Protein AF-A0A3R9QHA4-F1 (afdb_monomer_lite)

Radius of gyration: 13.07 Å; chains: 1; bounding box: 28×26×36 Å

pLDDT: mean 87.09, std 11.65, range [50.22, 97.25]

Foldseek 3Di:
DPDPPDDCDFVNLVCLVPDDDPDDPPCPSVVVSVVSCVQPVQFWDWDADPVGDIGIDGPDPDDDDGDD

Sequence (68 aa):
LFRNDLEINSLLLNIIWDSIILYDPSGRLRELFERVKNAVRDKLERYRTRDGKYGWKPRTKEFKAIEV

Organism: NCBI:txid2478471

Secondary structure (DSSP, 8-state):
---TT----HHHHHHHHH---S--TTSHHHHHHHHHHHHHHTTEEEEE-TTS-EEEEESSS-------

Structure (mmCIF, N/CA/C/O backbone):
data_AF-A0A3R9QHA4-F1
#
_entry.id   AF-A0A3R9QHA4-F1
#
loop_
_atom_site.group_PDB
_atom_site.id
_atom_site.type_symbol
_atom_site.label_atom_id
_atom_site.label_alt_id
_atom_site.label_comp_id
_atom_site.label_asym_id
_atom_site.label_entity_id
_atom_site.label_seq_id
_atom_site.pdbx_PDB_ins_code
_atom_site.Cartn_x
_atom_site.Cartn_y
_atom_site.Cartn_z
_atom_site.occupancy
_atom_site.B_iso_or_equiv
_atom_site.auth_seq_id
_atom_site.auth_comp_id
_atom_site.auth_asym_id
_atom_site.auth_atom_id
_atom_site.pdbx_PDB_model_num
ATOM 1 N N . LEU A 1 1 ? -12.130 -1.300 3.513 1.00 67.81 1 LEU A N 1
ATOM 2 C CA . LEU A 1 1 ? -10.754 -1.118 4.029 1.00 67.81 1 LEU A CA 1
ATOM 3 C C . LEU A 1 1 ? -10.432 -2.034 5.207 1.00 67.81 1 LEU A C 1
ATOM 5 O O . LEU A 1 1 ? -9.337 -2.559 5.233 1.00 67.81 1 LEU A O 1
ATOM 9 N N . PHE A 1 2 ? -11.356 -2.272 6.143 1.00 81.06 2 PHE A N 1
ATOM 10 C CA . PHE A 1 2 ? -11.061 -3.049 7.360 1.00 81.06 2 PHE A CA 1
ATOM 11 C C . PHE A 1 2 ? -11.595 -4.485 7.352 1.00 81.06 2 PHE A C 1
ATOM 13 O O . PHE A 1 2 ? -11.917 -5.024 8.406 1.00 81.06 2 PHE A O 1
ATOM 20 N N . ARG A 1 3 ? -11.764 -5.079 6.168 1.00 84.25 3 ARG A N 1
ATOM 21 C CA . ARG A 1 3 ? -12.109 -6.499 6.081 1.00 84.25 3 ARG A CA 1
ATOM 22 C C . ARG A 1 3 ? -10.815 -7.306 6.103 1.00 84.25 3 ARG A C 1
ATOM 24 O O . ARG A 1 3 ? -9.843 -6.884 5.484 1.00 84.25 3 ARG A O 1
ATOM 31 N N . ASN A 1 4 ? -10.824 -8.448 6.783 1.00 77.38 4 ASN A N 1
ATOM 32 C CA . ASN A 1 4 ? -9.644 -9.308 6.917 1.00 77.38 4 ASN A CA 1
ATOM 33 C C . ASN A 1 4 ? -9.244 -9.993 5.598 1.00 77.38 4 ASN A C 1
ATOM 35 O O . ASN A 1 4 ? -8.128 -10.476 5.480 1.00 77.38 4 ASN A O 1
ATOM 39 N N . ASP A 1 5 ? -10.146 -10.026 4.617 1.00 83.44 5 ASP A N 1
ATOM 40 C CA . ASP A 1 5 ? -9.940 -10.592 3.281 1.00 83.44 5 ASP A CA 1
ATOM 41 C C . ASP A 1 5 ? -9.513 -9.543 2.240 1.00 83.44 5 ASP A C 1
ATOM 43 O O . ASP A 1 5 ? -9.468 -9.827 1.044 1.00 83.44 5 ASP A O 1
ATOM 47 N N . LEU A 1 6 ? -9.261 -8.299 2.660 1.00 82.56 6 LEU A N 1
ATOM 48 C CA . LEU A 1 6 ? -8.920 -7.236 1.728 1.00 82.56 6 LEU A CA 1
ATOM 49 C C . LEU A 1 6 ? -7.476 -7.379 1.246 1.00 82.56 6 LEU A C 1
ATOM 51 O O . LEU A 1 6 ? -6.532 -7.065 1.967 1.00 82.56 6 LEU A O 1
ATOM 55 N N . GLU A 1 7 ? -7.317 -7.754 -0.015 1.00 85.44 7 GLU A N 1
ATOM 56 C CA . GLU A 1 7 ? -6.018 -7.765 -0.676 1.00 85.44 7 GLU A CA 1
ATOM 57 C C . GLU A 1 7 ? -5.581 -6.347 -1.090 1.00 85.44 7 GLU A C 1
ATOM 59 O O . GLU A 1 7 ? -6.339 -5.584 -1.706 1.00 85.44 7 GLU A O 1
ATOM 64 N N . ILE A 1 8 ? -4.330 -5.989 -0.781 1.00 84.50 8 ILE A N 1
ATOM 65 C CA . ILE A 1 8 ? -3.726 -4.728 -1.224 1.00 84.50 8 ILE A CA 1
ATOM 66 C C . ILE A 1 8 ? -3.253 -4.872 -2.673 1.00 84.50 8 ILE A C 1
ATOM 68 O O . ILE A 1 8 ? -2.107 -5.216 -2.952 1.00 84.50 8 ILE A O 1
ATOM 72 N N . ASN A 1 9 ? -4.147 -4.576 -3.614 1.00 88.12 9 ASN A N 1
ATOM 73 C CA . ASN A 1 9 ? -3.807 -4.512 -5.035 1.00 88.12 9 ASN A CA 1
ATOM 74 C C . ASN A 1 9 ? -3.189 -3.154 -5.431 1.00 88.12 9 ASN A C 1
ATOM 76 O O . ASN A 1 9 ? -3.199 -2.181 -4.670 1.00 88.12 9 ASN A O 1
ATOM 80 N N . SER A 1 10 ? -2.676 -3.057 -6.662 1.00 87.19 10 SER A N 1
ATOM 81 C CA . SER A 1 10 ? -2.021 -1.837 -7.160 1.00 87.19 10 SER A CA 1
ATOM 82 C C . SER A 1 10 ? -2.932 -0.604 -7.175 1.00 87.19 10 SER A C 1
ATOM 84 O O . SER A 1 10 ? -2.447 0.509 -6.971 1.00 87.19 10 SER A O 1
ATOM 86 N N . LEU A 1 11 ? -4.240 -0.775 -7.401 1.00 88.88 11 LEU A N 1
ATOM 87 C CA . LEU A 1 11 ? -5.198 0.332 -7.355 1.00 88.88 11 LEU A CA 1
ATOM 88 C C . LEU A 1 11 ? -5.318 0.874 -5.930 1.00 88.88 11 LEU A C 1
ATOM 90 O O . LEU A 1 11 ? -5.203 2.080 -5.721 1.00 88.88 11 LEU A O 1
ATOM 94 N N . LEU A 1 12 ? -5.504 -0.010 -4.953 1.00 89.88 12 LEU A N 1
ATOM 95 C CA . LEU A 1 12 ? -5.632 0.384 -3.559 1.00 89.88 12 LEU A CA 1
ATOM 96 C C . LEU A 1 12 ? -4.342 1.017 -3.033 1.00 89.88 12 LEU A C 1
ATOM 98 O O . LEU A 1 12 ? -4.397 2.012 -2.315 1.00 89.88 12 LEU A O 1
ATOM 102 N N . LEU A 1 13 ? -3.187 0.499 -3.449 1.00 92.88 13 LEU A N 1
ATOM 103 C CA . LEU A 1 13 ? -1.902 1.092 -3.106 1.00 92.88 13 LEU A CA 1
ATOM 104 C C . LEU A 1 13 ? -1.755 2.513 -3.671 1.00 92.88 13 LEU A C 1
ATOM 106 O O . LEU A 1 13 ? -1.313 3.408 -2.955 1.00 92.88 13 LEU A O 1
ATOM 110 N N . ASN A 1 14 ? -2.180 2.749 -4.919 1.00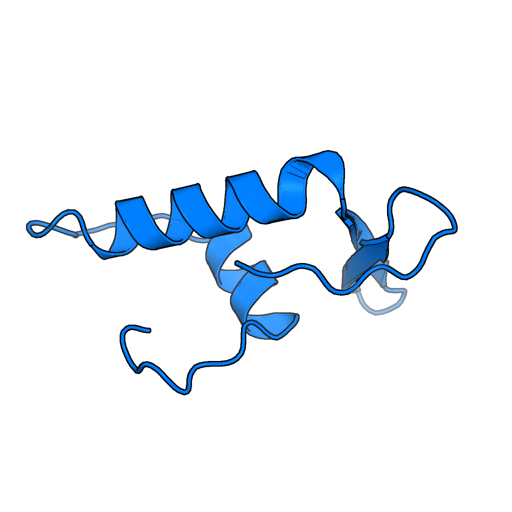 93.00 14 ASN A N 1
ATOM 111 C CA . ASN A 1 14 ? -2.214 4.095 -5.499 1.00 93.00 14 ASN A CA 1
ATOM 112 C C . ASN A 1 14 ? -3.145 5.031 -4.714 1.00 93.00 14 ASN A C 1
ATOM 114 O O . ASN A 1 14 ? -2.750 6.154 -4.409 1.00 93.00 14 ASN A O 1
ATOM 118 N N . ILE A 1 15 ? -4.342 4.559 -4.344 1.00 92.31 15 ILE A N 1
ATOM 119 C CA . ILE A 1 15 ? -5.277 5.325 -3.510 1.00 92.31 15 ILE A CA 1
ATOM 120 C C . ILE A 1 15 ? -4.596 5.705 -2.194 1.0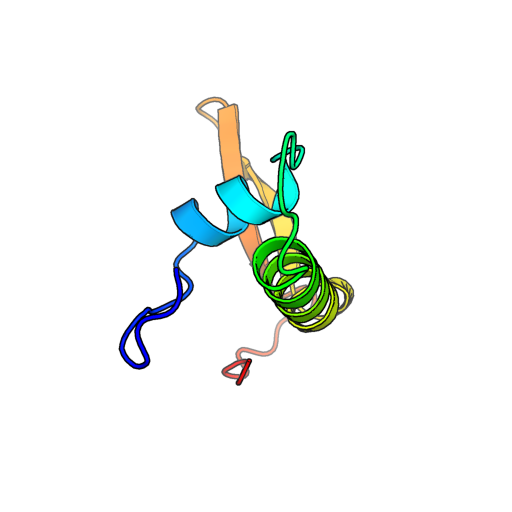0 92.31 15 ILE A C 1
ATOM 122 O O . ILE A 1 15 ? -4.534 6.884 -1.872 1.00 92.31 15 ILE A O 1
ATOM 126 N N . ILE A 1 16 ? -4.037 4.746 -1.455 1.00 93.62 16 ILE A N 1
ATOM 127 C CA . ILE A 1 16 ? -3.385 4.999 -0.159 1.00 93.62 16 ILE A CA 1
ATOM 128 C C . ILE A 1 16 ? -2.207 5.973 -0.296 1.00 93.62 16 ILE A C 1
ATOM 130 O O . ILE A 1 16 ? -1.998 6.821 0.575 1.00 93.62 16 ILE A O 1
ATOM 134 N N . TRP A 1 17 ? -1.427 5.856 -1.373 1.00 92.88 17 TRP A N 1
ATOM 135 C CA . TRP A 1 17 ? -0.249 6.690 -1.581 1.00 92.88 17 TRP A CA 1
ATOM 136 C C . TRP A 1 17 ? -0.603 8.164 -1.801 1.00 92.88 17 TRP A C 1
ATOM 138 O O . TRP A 1 17 ? -0.009 9.021 -1.146 1.00 92.88 17 TRP A O 1
ATOM 148 N N . ASP A 1 18 ? -1.584 8.443 -2.664 1.00 92.56 18 ASP A N 1
ATOM 149 C CA . ASP A 1 18 ? -1.930 9.808 -3.093 1.00 92.56 18 ASP A CA 1
ATOM 150 C C . ASP A 1 18 ? -3.049 10.461 -2.269 1.00 92.56 18 ASP A C 1
ATOM 152 O O . ASP A 1 18 ? -3.242 11.675 -2.332 1.00 92.56 18 ASP A O 1
ATOM 156 N N . SER A 1 19 ? -3.818 9.675 -1.513 1.00 93.56 19 SER A N 1
ATOM 157 C CA . SER A 1 19 ? -4.980 10.192 -0.788 1.00 93.56 19 SER A CA 1
ATOM 158 C C . SER A 1 19 ? -4.595 11.093 0.381 1.00 93.56 19 SER A C 1
ATOM 160 O O . SER A 1 19 ? -3.658 10.823 1.136 1.00 93.56 19 SER A O 1
ATOM 162 N N . ILE A 1 20 ? -5.425 12.113 0.593 1.00 94.88 20 ILE A N 1
ATOM 163 C CA . ILE A 1 20 ? -5.421 12.962 1.783 1.00 94.88 20 ILE A CA 1
ATOM 164 C C . ILE A 1 20 ? -6.625 12.563 2.642 1.00 94.88 20 ILE A C 1
ATOM 166 O O . ILE A 1 20 ? -7.758 12.525 2.162 1.00 94.88 20 ILE A O 1
ATOM 170 N N . ILE A 1 21 ? -6.388 12.255 3.917 1.00 94.62 21 ILE A N 1
ATOM 171 C CA . ILE A 1 21 ? -7.457 11.930 4.868 1.00 94.62 21 ILE A CA 1
ATOM 172 C C . ILE A 1 21 ? -8.076 13.238 5.368 1.00 94.62 21 ILE A C 1
ATOM 174 O O . ILE A 1 21 ? -7.422 13.991 6.084 1.00 94.62 21 ILE A O 1
ATOM 178 N N . LEU A 1 22 ? -9.337 13.489 5.010 1.00 96.94 22 LEU A N 1
ATOM 179 C CA . LEU A 1 22 ? -10.068 14.691 5.432 1.00 96.94 22 LEU A CA 1
ATOM 180 C C . LEU A 1 22 ? -10.683 14.555 6.833 1.00 96.94 22 LEU A C 1
ATOM 182 O O . LEU A 1 22 ? -10.753 15.530 7.575 1.00 96.94 22 LEU A O 1
ATOM 186 N N . TYR A 1 23 ? -11.126 13.350 7.202 1.00 96.75 23 TYR A N 1
ATOM 187 C CA . TYR A 1 23 ? -11.780 13.078 8.481 1.00 96.75 23 TYR A CA 1
ATOM 188 C C . TYR A 1 23 ? -11.563 11.618 8.898 1.00 96.75 23 TYR A C 1
ATOM 190 O O . TYR A 1 23 ? -11.953 10.701 8.178 1.00 96.75 23 TYR A O 1
ATOM 198 N N . ASP A 1 24 ? -10.927 11.404 10.051 1.00 96.25 24 ASP A N 1
ATOM 199 C CA . ASP A 1 24 ? -10.709 10.080 10.654 1.00 96.25 24 ASP A CA 1
ATOM 200 C C . ASP A 1 24 ? -10.618 10.201 12.186 1.00 96.25 24 ASP A C 1
ATOM 202 O O . ASP A 1 24 ? -9.525 10.168 12.753 1.00 96.25 24 ASP A O 1
ATOM 206 N N . PRO A 1 25 ? -11.754 10.3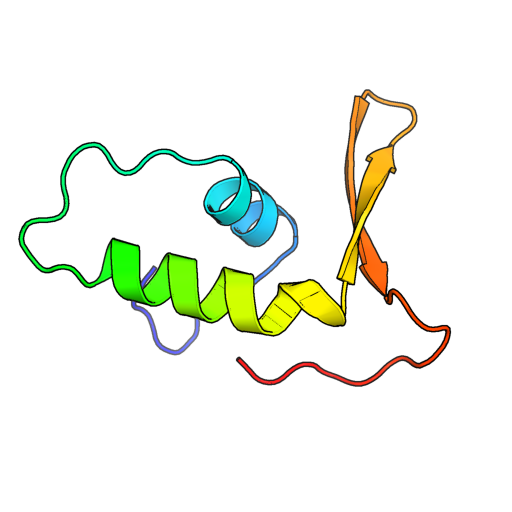71 12.884 1.00 97.25 25 PRO A N 1
ATOM 207 C CA . PRO A 1 25 ? -11.769 10.517 14.341 1.00 97.25 25 PRO A CA 1
ATOM 208 C C . PRO A 1 25 ? -11.283 9.254 15.068 1.00 97.25 25 PRO A C 1
ATOM 210 O O . PRO A 1 2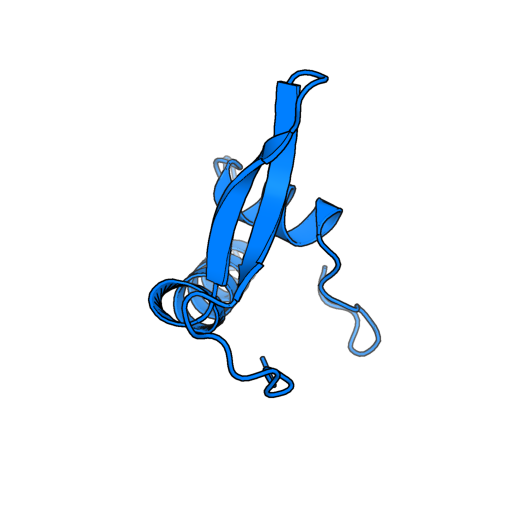5 ? -10.858 9.330 16.214 1.00 97.25 25 PRO A O 1
ATOM 213 N N . SER A 1 26 ? -11.339 8.094 14.406 1.00 96.75 26 SER A N 1
ATOM 214 C CA . SER A 1 26 ? -10.906 6.813 14.971 1.00 96.75 26 SER A CA 1
ATOM 215 C C . SER A 1 26 ? -9.402 6.561 14.857 1.00 96.75 26 SER A C 1
ATOM 217 O O . SER A 1 26 ? -8.887 5.667 15.519 1.00 96.75 26 SER A O 1
ATOM 219 N N . GLY A 1 27 ? -8.711 7.277 13.965 1.00 96.56 27 GLY A N 1
ATOM 220 C CA . GLY A 1 27 ? -7.307 7.042 13.618 1.00 96.56 27 GLY A CA 1
ATOM 221 C C . GLY A 1 27 ? -7.039 5.778 12.788 1.00 96.56 27 GLY A C 1
ATOM 222 O O . GLY A 1 27 ? -5.910 5.577 12.340 1.00 96.56 27 GLY A O 1
ATOM 223 N N . ARG A 1 28 ? -8.047 4.930 12.544 1.00 94.62 28 ARG A N 1
ATOM 224 C CA . ARG A 1 28 ? -7.870 3.628 11.882 1.00 94.62 28 ARG A CA 1
ATOM 225 C C . ARG A 1 28 ? -7.465 3.753 10.416 1.00 94.62 28 ARG A C 1
ATOM 227 O O . ARG A 1 28 ? -6.740 2.896 9.914 1.00 94.62 28 ARG A O 1
ATOM 234 N N . LEU A 1 29 ? -7.937 4.782 9.705 1.00 94.12 29 LEU A N 1
ATOM 235 C CA . LEU A 1 29 ? -7.526 5.009 8.314 1.00 94.12 29 LEU A CA 1
ATOM 236 C C . LEU A 1 29 ? -6.082 5.495 8.266 1.00 94.12 29 LEU A C 1
ATOM 238 O O . LEU A 1 29 ? -5.306 5.004 7.449 1.00 94.12 29 LEU A O 1
ATOM 242 N N . ARG A 1 30 ? -5.717 6.417 9.162 1.00 95.62 30 ARG A N 1
ATOM 243 C CA . ARG A 1 30 ? -4.344 6.912 9.273 1.00 95.62 30 ARG A CA 1
ATOM 244 C C . ARG A 1 30 ? -3.371 5.782 9.589 1.00 95.62 30 ARG A C 1
ATOM 246 O O . ARG A 1 30 ? -2.363 5.654 8.905 1.00 95.62 30 ARG A O 1
ATOM 253 N N . GLU A 1 31 ? -3.696 4.944 10.568 1.00 94.50 31 GLU A N 1
ATOM 254 C CA . GLU A 1 31 ? -2.874 3.792 10.942 1.00 94.50 31 GLU A CA 1
ATOM 255 C C . GLU A 1 31 ? -2.699 2.816 9.772 1.00 94.50 31 GLU A C 1
ATOM 257 O O . GLU A 1 31 ? -1.576 2.422 9.456 1.00 94.50 31 GLU A O 1
ATOM 262 N N . LEU A 1 32 ? -3.791 2.470 9.080 1.00 91.44 32 LEU A N 1
ATOM 263 C CA . LEU A 1 32 ? -3.738 1.598 7.908 1.00 91.44 32 LEU A CA 1
ATOM 264 C C . LEU A 1 32 ? -2.846 2.187 6.806 1.00 91.44 32 LEU A C 1
ATOM 266 O O . LEU A 1 32 ? -2.023 1.476 6.232 1.00 91.44 32 LEU A O 1
ATOM 270 N N . PHE A 1 33 ? -3.004 3.478 6.505 1.00 94.00 33 PHE A N 1
ATOM 271 C CA . PHE A 1 33 ? -2.243 4.139 5.445 1.00 94.00 33 PHE A CA 1
ATOM 272 C C . PHE A 1 33 ? -0.753 4.172 5.776 1.00 94.00 33 PHE A C 1
ATOM 274 O O . PHE A 1 33 ? 0.061 3.855 4.910 1.00 94.00 33 PHE A O 1
ATOM 281 N N . GLU A 1 34 ? -0.392 4.499 7.017 1.00 94.25 34 GLU A N 1
ATOM 282 C CA . GLU A 1 34 ? 1.001 4.494 7.466 1.00 94.25 34 GLU A CA 1
ATOM 283 C C . GLU A 1 34 ? 1.604 3.088 7.447 1.00 94.25 34 GLU A C 1
ATOM 285 O O . GLU A 1 34 ? 2.700 2.902 6.919 1.00 94.25 34 GLU A O 1
ATOM 290 N N . ARG A 1 35 ? 0.881 2.070 7.936 1.00 91.56 35 ARG A N 1
ATOM 291 C CA . ARG A 1 35 ? 1.337 0.672 7.877 1.00 91.56 35 ARG A CA 1
ATOM 292 C C . ARG A 1 35 ? 1.640 0.234 6.448 1.00 91.56 35 ARG A C 1
ATOM 294 O O . ARG A 1 35 ? 2.732 -0.265 6.186 1.00 91.56 35 ARG A O 1
ATOM 301 N N . VAL A 1 36 ? 0.712 0.468 5.520 1.00 91.62 36 VAL A N 1
ATOM 302 C CA . VAL A 1 36 ? 0.893 0.101 4.108 1.00 91.62 36 VAL A CA 1
ATOM 303 C C . VAL A 1 36 ? 2.051 0.884 3.487 1.00 91.62 36 VAL A C 1
ATOM 305 O O . VAL A 1 36 ? 2.913 0.278 2.852 1.00 91.62 36 VAL A O 1
ATOM 308 N N . LYS A 1 37 ? 2.126 2.208 3.699 1.00 92.69 37 LYS A N 1
ATOM 309 C CA . LYS A 1 37 ? 3.224 3.045 3.184 1.00 92.69 37 LYS A CA 1
ATOM 310 C C . LYS A 1 37 ? 4.581 2.558 3.685 1.00 92.69 37 LYS A C 1
ATOM 312 O O . LYS A 1 37 ? 5.500 2.439 2.881 1.00 92.69 37 LYS A O 1
ATOM 317 N N . ASN A 1 38 ? 4.700 2.233 4.969 1.00 92.88 38 ASN A N 1
ATOM 318 C CA . ASN A 1 38 ? 5.938 1.722 5.555 1.00 92.88 38 ASN A CA 1
ATOM 319 C C . ASN A 1 38 ? 6.293 0.324 5.031 1.00 92.88 38 ASN A C 1
ATOM 321 O O . ASN A 1 38 ? 7.456 0.071 4.729 1.00 92.88 38 ASN A O 1
ATOM 325 N N . ALA A 1 39 ? 5.308 -0.560 4.840 1.00 90.25 39 ALA A N 1
ATOM 326 C CA . ALA A 1 39 ? 5.542 -1.908 4.322 1.00 90.25 39 ALA A CA 1
ATOM 327 C C . ALA A 1 39 ? 6.115 -1.915 2.895 1.00 90.25 39 ALA A C 1
ATOM 329 O O . ALA A 1 39 ? 6.904 -2.802 2.556 1.00 90.25 39 ALA A O 1
ATOM 330 N N . VAL A 1 40 ? 5.737 -0.933 2.066 1.00 91.06 40 VAL A N 1
ATOM 331 C CA . VAL A 1 40 ? 6.174 -0.853 0.663 1.00 91.06 40 VAL A CA 1
ATOM 332 C C . VAL A 1 40 ? 7.350 0.091 0.416 1.00 91.06 40 VAL A C 1
ATOM 334 O O . VAL A 1 40 ? 8.022 -0.083 -0.597 1.00 91.06 40 VAL A O 1
ATOM 337 N N . ARG A 1 41 ? 7.615 1.064 1.304 1.00 89.38 41 ARG A N 1
ATOM 338 C CA . ARG A 1 41 ? 8.547 2.192 1.076 1.00 89.38 41 ARG A CA 1
ATOM 339 C C . ARG A 1 41 ? 9.914 1.770 0.533 1.00 89.38 41 ARG A C 1
ATOM 341 O O . ARG A 1 41 ? 10.392 2.366 -0.427 1.00 89.38 41 ARG A O 1
ATOM 348 N N . ASP A 1 42 ? 10.508 0.736 1.119 1.00 89.88 42 ASP A N 1
ATOM 349 C CA . ASP A 1 42 ? 11.858 0.281 0.762 1.00 89.88 42 ASP A CA 1
ATOM 350 C C . ASP A 1 42 ? 11.855 -0.924 -0.189 1.00 89.88 42 ASP A C 1
ATOM 352 O O . ASP A 1 42 ? 12.901 -1.341 -0.688 1.00 89.88 42 ASP A O 1
ATOM 356 N N . LYS A 1 43 ? 10.672 -1.486 -0.462 1.00 90.00 43 LYS A N 1
ATOM 357 C CA . LYS A 1 43 ? 10.505 -2.720 -1.240 1.00 90.00 43 LYS A CA 1
ATOM 358 C C . LYS A 1 43 ? 10.019 -2.455 -2.657 1.00 90.00 43 LYS A C 1
ATOM 360 O O . LYS A 1 43 ? 10.413 -3.172 -3.574 1.00 90.00 43 LYS A O 1
ATOM 365 N N . LEU A 1 44 ? 9.180 -1.440 -2.843 1.00 92.25 44 LEU A N 1
ATOM 366 C CA . LEU A 1 44 ? 8.575 -1.096 -4.122 1.00 92.25 44 LEU A CA 1
ATOM 367 C C . LEU A 1 44 ? 8.986 0.311 -4.552 1.00 92.25 44 LEU A C 1
ATOM 369 O O . LEU A 1 44 ? 9.036 1.243 -3.755 1.00 92.25 44 LEU A O 1
ATOM 373 N N . GLU A 1 45 ? 9.221 0.474 -5.845 1.00 92.50 45 GLU A N 1
ATOM 374 C CA . GLU A 1 45 ? 9.373 1.770 -6.489 1.00 92.50 45 GLU A CA 1
ATOM 375 C C . GLU A 1 45 ? 8.185 2.034 -7.420 1.00 92.50 45 GLU A C 1
ATOM 377 O O . GLU A 1 45 ? 7.748 1.176 -8.198 1.00 92.50 45 GLU A O 1
ATOM 382 N N . ARG A 1 46 ? 7.636 3.245 -7.317 1.00 92.19 46 ARG A N 1
ATOM 383 C CA . ARG A 1 46 ? 6.521 3.692 -8.149 1.00 92.19 46 ARG A CA 1
ATOM 384 C C . ARG A 1 46 ? 7.043 4.124 -9.515 1.00 92.19 46 ARG A C 1
ATOM 386 O O . ARG A 1 46 ? 8.030 4.851 -9.597 1.00 92.19 46 ARG A O 1
ATOM 393 N N . TYR A 1 47 ? 6.364 3.734 -10.587 1.00 92.88 47 TYR A N 1
ATOM 394 C CA . TYR A 1 47 ? 6.693 4.171 -11.945 1.00 92.88 47 TYR A CA 1
ATOM 395 C C . TYR A 1 47 ? 5.449 4.655 -12.686 1.00 92.88 47 TYR A C 1
ATOM 397 O O . TYR A 1 47 ? 4.324 4.262 -12.371 1.00 92.88 47 TYR A O 1
ATOM 405 N N . ARG A 1 48 ? 5.657 5.515 -13.688 1.00 94.12 48 ARG A N 1
ATOM 406 C CA . ARG A 1 48 ? 4.592 5.999 -14.569 1.00 94.12 48 ARG A CA 1
ATOM 407 C C . ARG A 1 48 ? 4.513 5.128 -15.820 1.00 94.12 48 ARG A C 1
ATOM 409 O O . ARG A 1 48 ? 5.535 4.843 -16.443 1.00 94.12 48 ARG A O 1
ATOM 416 N N . THR A 1 49 ? 3.315 4.689 -16.178 1.00 91.88 49 THR A N 1
ATOM 417 C CA . THR A 1 49 ? 3.063 3.930 -17.407 1.00 91.88 49 THR A CA 1
ATOM 418 C C . THR A 1 49 ? 3.010 4.867 -18.619 1.00 91.88 49 THR A C 1
ATOM 420 O O . THR A 1 49 ? 2.867 6.083 -18.478 1.00 91.88 49 THR A O 1
ATOM 423 N N . ARG A 1 50 ? 3.109 4.308 -19.834 1.00 94.12 50 ARG A N 1
ATOM 424 C CA . ARG A 1 50 ? 3.072 5.091 -21.087 1.00 94.12 50 ARG A CA 1
ATOM 425 C C . ARG A 1 50 ? 1.760 5.857 -21.282 1.00 94.12 50 ARG A C 1
ATOM 427 O O . ARG A 1 50 ? 1.775 6.937 -21.853 1.00 94.12 50 ARG A O 1
ATOM 434 N N . ASP A 1 51 ? 0.652 5.320 -20.781 1.00 93.75 51 ASP A N 1
ATOM 435 C CA . ASP A 1 51 ? -0.675 5.947 -20.788 1.00 93.75 51 ASP A CA 1
ATOM 436 C C . ASP A 1 51 ? -0.911 6.882 -19.585 1.00 93.75 51 ASP A C 1
ATOM 438 O O . ASP A 1 51 ? -2.026 7.337 -19.353 1.00 93.75 51 ASP A O 1
ATOM 442 N N . GLY A 1 52 ? 0.135 7.184 -18.807 1.00 91.25 52 GLY A N 1
ATOM 443 C CA . GLY A 1 52 ? 0.110 8.206 -17.763 1.00 91.25 52 GLY A CA 1
ATOM 444 C C . GLY A 1 52 ? -0.373 7.747 -16.386 1.00 91.25 52 GLY A C 1
ATOM 445 O O . GLY A 1 52 ? -0.373 8.576 -15.474 1.00 91.25 52 GLY A O 1
ATOM 446 N N . LYS A 1 53 ? -0.726 6.466 -16.215 1.00 90.06 53 LYS A N 1
ATOM 447 C CA . LYS A 1 53 ? -1.106 5.848 -14.930 1.00 90.06 53 LYS A CA 1
ATOM 448 C C . LYS A 1 53 ? 0.125 5.537 -14.069 1.00 90.06 53 LYS A C 1
ATOM 450 O O . LYS A 1 53 ? 1.266 5.755 -14.476 1.00 90.06 53 LYS A O 1
ATOM 455 N N . TYR A 1 54 ? -0.114 4.990 -12.878 1.00 91.81 54 TYR A N 1
ATOM 456 C CA . TYR A 1 54 ? 0.936 4.581 -11.947 1.00 91.81 54 TYR A CA 1
ATOM 457 C C . TYR A 1 54 ? 0.913 3.084 -11.656 1.00 91.81 54 TYR A C 1
ATOM 459 O O . TYR A 1 54 ? -0.136 2.517 -11.345 1.00 91.81 54 TYR A O 1
ATOM 467 N N . GLY A 1 55 ? 2.097 2.477 -11.711 1.00 91.31 55 GLY A N 1
ATOM 468 C CA . GLY A 1 55 ? 2.361 1.107 -11.289 1.00 91.31 55 GLY A CA 1
ATOM 469 C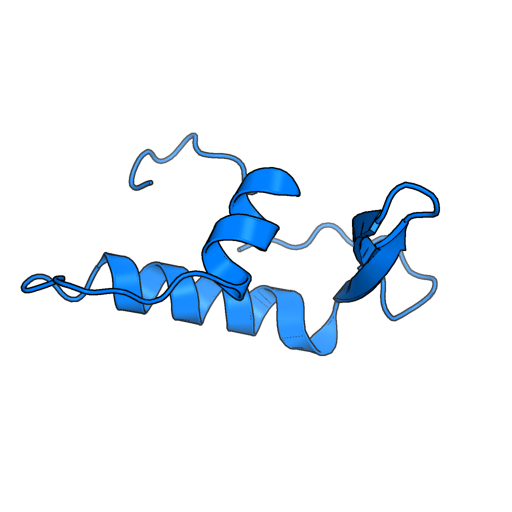 C . GLY A 1 55 ? 3.442 1.044 -10.212 1.00 91.31 55 GLY A C 1
ATOM 470 O O . GLY A 1 55 ? 4.068 2.050 -9.870 1.00 91.31 55 GLY A O 1
ATOM 471 N N . TRP A 1 56 ? 3.665 -0.162 -9.702 1.00 92.19 56 TRP A N 1
ATOM 472 C CA . TRP A 1 56 ? 4.654 -0.460 -8.670 1.00 92.19 56 TRP A CA 1
ATOM 473 C C . TRP A 1 56 ? 5.507 -1.634 -9.123 1.00 92.19 56 TRP A C 1
ATOM 475 O O . TRP A 1 56 ? 4.974 -2.614 -9.643 1.00 92.19 56 TRP A O 1
ATOM 485 N N . LYS A 1 57 ? 6.822 -1.536 -8.949 1.00 90.44 57 LYS A N 1
ATOM 486 C CA . LYS A 1 57 ? 7.752 -2.635 -9.222 1.00 90.44 57 LYS A CA 1
ATOM 487 C C . LYS A 1 57 ? 8.668 -2.858 -8.023 1.00 90.44 57 LYS A C 1
ATOM 489 O O . LYS A 1 57 ? 8.911 -1.907 -7.282 1.00 90.44 57 LYS A O 1
ATOM 494 N N . PRO A 1 58 ? 9.174 -4.081 -7.815 1.00 91.25 58 PRO A N 1
ATOM 495 C CA . PRO A 1 58 ? 10.214 -4.325 -6.828 1.00 91.25 58 PRO A CA 1
ATOM 496 C C . PRO A 1 58 ? 11.410 -3.395 -7.043 1.00 91.25 58 PRO A C 1
ATOM 498 O O . PRO A 1 58 ? 11.867 -3.206 -8.170 1.00 91.25 58 PRO A O 1
ATOM 501 N N . ARG A 1 59 ? 11.914 -2.812 -5.955 1.00 89.19 59 ARG A N 1
ATOM 502 C CA . ARG A 1 59 ? 13.108 -1.956 -5.974 1.00 89.19 59 ARG A CA 1
ATOM 503 C C . ARG A 1 59 ? 14.380 -2.768 -6.226 1.00 89.19 59 ARG A C 1
ATOM 505 O O . ARG A 1 59 ? 15.358 -2.260 -6.766 1.00 89.19 59 ARG A O 1
ATOM 512 N N . THR A 1 60 ? 14.366 -4.038 -5.833 1.00 85.19 60 THR A N 1
ATOM 513 C CA . THR A 1 60 ? 15.412 -5.024 -6.114 1.00 85.19 60 THR A CA 1
ATOM 514 C C . THR A 1 60 ? 14.885 -6.060 -7.105 1.00 85.19 60 THR A C 1
ATOM 516 O O . THR A 1 60 ? 13.681 -6.239 -7.248 1.00 85.19 60 THR A O 1
ATOM 519 N N . LYS A 1 61 ? 15.772 -6.785 -7.798 1.00 68.12 61 LYS A N 1
ATOM 520 C CA . LYS A 1 61 ? 15.371 -7.852 -8.739 1.00 68.12 61 LYS A CA 1
ATOM 521 C C . LYS A 1 61 ? 14.764 -9.091 -8.052 1.00 68.12 61 LYS A C 1
ATOM 523 O O . LYS A 1 61 ? 14.468 -10.070 -8.730 1.00 68.12 61 LYS A O 1
ATOM 528 N N . GLU A 1 62 ? 14.607 -9.073 -6.729 1.00 60.97 62 GLU A N 1
ATOM 529 C CA . GLU A 1 62 ? 14.096 -10.202 -5.957 1.00 60.97 62 GLU A CA 1
ATOM 530 C C . GLU A 1 62 ? 12.582 -10.096 -5.764 1.00 60.97 62 GLU A C 1
ATOM 532 O O . GLU A 1 62 ? 12.072 -9.169 -5.135 1.00 60.97 62 GLU A O 1
ATOM 537 N N . PHE A 1 63 ? 11.861 -11.093 -6.270 1.00 53.16 63 PHE A N 1
ATOM 538 C CA . PHE A 1 63 ? 10.447 -11.284 -5.982 1.00 53.16 63 PHE A CA 1
ATOM 539 C C . PHE A 1 63 ? 10.312 -11.978 -4.626 1.00 53.16 63 PHE A C 1
ATOM 541 O O . PHE A 1 63 ? 10.433 -13.196 -4.527 1.00 53.16 63 PHE A O 1
ATOM 548 N N . LYS A 1 64 ? 10.078 -11.201 -3.570 1.00 56.94 64 LYS A N 1
ATOM 549 C CA . LYS A 1 64 ? 9.638 -11.729 -2.275 1.00 56.94 64 LYS A CA 1
ATOM 550 C C . LYS A 1 64 ? 8.226 -11.230 -2.015 1.00 56.94 64 LYS A C 1
ATOM 552 O O . LYS A 1 64 ? 7.963 -10.036 -2.165 1.00 56.94 64 LYS A O 1
ATOM 557 N N . ALA A 1 65 ? 7.322 -12.142 -1.662 1.00 56.53 65 ALA A N 1
ATOM 558 C CA . ALA A 1 65 ? 5.992 -11.768 -1.202 1.00 56.53 65 ALA A CA 1
ATOM 559 C C . ALA A 1 65 ? 6.134 -10.841 0.015 1.00 56.53 65 ALA A C 1
ATOM 561 O O . ALA A 1 65 ? 6.943 -11.093 0.910 1.00 56.53 65 ALA A O 1
ATOM 562 N N . ILE A 1 66 ? 5.403 -9.729 0.004 1.00 61.06 66 ILE A N 1
ATOM 563 C CA . ILE A 1 66 ? 5.409 -8.760 1.095 1.00 61.06 66 ILE A CA 1
ATOM 564 C C . ILE A 1 66 ? 4.178 -9.051 1.942 1.00 61.06 66 ILE A C 1
ATOM 566 O O . ILE A 1 66 ? 3.067 -8.742 1.524 1.00 61.06 66 ILE A O 1
ATOM 570 N N . GLU A 1 67 ? 4.381 -9.640 3.115 1.00 59.50 67 GLU A N 1
ATOM 571 C CA . GLU A 1 67 ? 3.343 -9.683 4.146 1.00 59.50 67 GLU A CA 1
ATOM 572 C C . GLU A 1 67 ? 3.198 -8.277 4.765 1.00 59.50 67 GLU A C 1
ATOM 574 O O . GLU A 1 67 ? 4.205 -7.594 4.999 1.00 59.50 67 GLU A O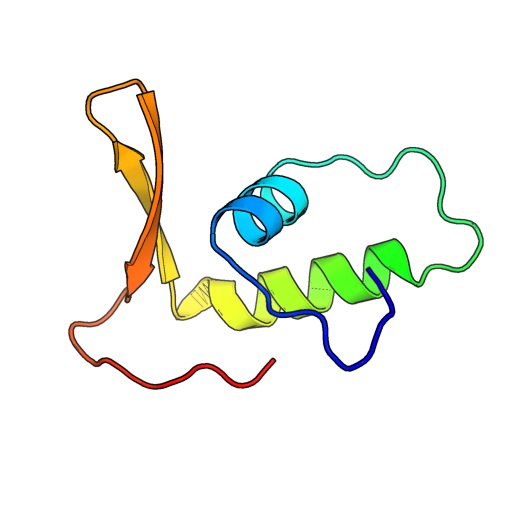 1
ATOM 579 N N . VAL A 1 68 ? 1.951 -7.821 4.950 1.00 50.22 68 VAL A N 1
ATOM 580 C CA . VAL A 1 68 ? 1.559 -6.465 5.403 1.00 50.22 68 VAL A CA 1
ATOM 581 C C . VAL A 1 68 ? 0.656 -6.552 6.633 1.00 50.22 68 VAL A C 1
ATOM 583 O O . VAL A 1 68 ? -0.210 -7.449 6.639 1.00 50.22 68 VAL A O 1
#